Protein AF-A0A1V4RJB2-F1 (afdb_monomer)

pLDDT: mean 87.94, std 6.64, range [61.28, 96.56]

Secondary structure (DSSP, 8-state):
---HHHHHHHHHHHHHHHHHHHHHHHHHHHHHHHHHHHH---HHHHHHHHHHHHHHHHT-S-EEEEEEETTEEEEEEEE-

Structure (mmCIF, N/CA/C/O backbone):
data_AF-A0A1V4RJB2-F1
#
_entry.id   AF-A0A1V4RJB2-F1
#
loop_
_atom_site.group_PDB
_atom_site.id
_atom_site.type_symbol
_atom_site.label_atom_id
_atom_site.label_alt_id
_atom_site.label_comp_id
_atom_site.label_asym_id
_atom_site.label_entity_id
_atom_site.label_seq_id
_atom_site.pdbx_PDB_ins_code
_atom_site.Cartn_x
_atom_site.Cartn_y
_atom_site.Cartn_z
_atom_site.occupancy
_atom_site.B_iso_or_equiv
_atom_site.auth_seq_id
_atom_site.auth_comp_id
_atom_site.auth_asym_id
_atom_site.auth_atom_id
_atom_site.pdbx_PDB_model_num
ATOM 1 N N . MET A 1 1 ? -30.180 3.033 36.197 1.00 61.28 1 MET A N 1
ATOM 2 C CA . MET A 1 1 ? -30.214 2.865 34.729 1.00 61.28 1 MET A CA 1
ATOM 3 C C . MET A 1 1 ? -29.638 4.134 34.128 1.00 61.28 1 MET A C 1
ATOM 5 O O . MET A 1 1 ? -30.205 5.178 34.428 1.00 61.28 1 MET A O 1
ATOM 9 N N . PRO A 1 2 ? -28.524 4.088 33.376 1.00 70.19 2 PRO A N 1
ATOM 10 C CA . PRO A 1 2 ? -28.088 5.240 32.587 1.00 70.19 2 PRO A CA 1
ATOM 11 C C . PRO A 1 2 ? -29.234 5.675 31.669 1.00 70.19 2 PRO A C 1
ATOM 13 O O . PRO A 1 2 ? -29.969 4.819 31.164 1.00 70.19 2 PRO A O 1
ATOM 16 N N . GLY A 1 3 ? -29.436 6.980 31.501 1.00 87.62 3 GLY A N 1
ATOM 17 C CA . GLY A 1 3 ? -30.485 7.490 30.622 1.00 87.62 3 GLY A CA 1
ATOM 18 C C . GLY A 1 3 ? -30.215 7.091 29.171 1.00 87.62 3 GLY A C 1
ATOM 19 O O . GLY A 1 3 ? -29.065 7.019 28.746 1.00 87.62 3 GLY A O 1
ATOM 20 N N . LEU A 1 4 ? -31.272 6.864 28.385 1.00 83.69 4 LEU A N 1
ATOM 21 C CA . LEU A 1 4 ? -31.151 6.597 26.944 1.00 83.69 4 LEU A CA 1
ATOM 22 C C . LEU A 1 4 ? -30.304 7.672 26.234 1.00 83.69 4 LEU A C 1
ATOM 24 O O . LEU A 1 4 ? -29.550 7.350 25.322 1.00 83.69 4 LEU A O 1
ATOM 28 N N . LEU A 1 5 ? -30.399 8.928 26.684 1.00 81.31 5 LEU A N 1
ATOM 29 C CA . LEU A 1 5 ? -29.587 10.037 26.183 1.00 81.31 5 LEU A CA 1
ATOM 30 C C . LEU A 1 5 ? -28.086 9.860 26.459 1.00 81.31 5 LEU A C 1
ATOM 32 O O . LEU A 1 5 ? -27.299 10.076 25.543 1.00 81.31 5 LEU A O 1
ATOM 36 N N . ASP A 1 6 ? -27.698 9.423 27.661 1.00 85.06 6 ASP A N 1
ATOM 37 C CA . ASP A 1 6 ? -26.289 9.156 27.998 1.00 85.06 6 ASP A CA 1
ATOM 38 C C . ASP A 1 6 ? -25.739 8.010 27.145 1.00 85.06 6 ASP A C 1
ATOM 40 O O . ASP A 1 6 ? -24.675 8.133 26.548 1.00 85.06 6 ASP A O 1
ATOM 44 N N . TYR A 1 7 ? -26.509 6.925 26.994 1.00 84.62 7 TYR A N 1
ATOM 45 C CA . TYR A 1 7 ? -26.116 5.790 26.154 1.00 84.62 7 TYR A CA 1
ATOM 46 C C . TYR A 1 7 ? -25.907 6.192 24.688 1.00 84.62 7 TYR A C 1
ATOM 48 O O . TYR A 1 7 ? -24.938 5.772 24.054 1.00 84.62 7 TYR A O 1
ATOM 56 N N . LEU A 1 8 ? -26.821 6.992 24.131 1.00 82.69 8 LEU A N 1
ATOM 57 C CA . LEU A 1 8 ? -26.687 7.478 22.762 1.00 82.69 8 LEU A CA 1
ATOM 58 C C . LEU A 1 8 ? -25.496 8.431 22.641 1.00 82.69 8 LEU A C 1
ATOM 60 O O . LEU A 1 8 ? -24.715 8.269 21.711 1.00 82.69 8 LEU A O 1
ATOM 64 N N . SER A 1 9 ? -25.323 9.366 23.578 1.00 83.19 9 SER A N 1
ATOM 65 C CA . SER A 1 9 ? -24.188 10.296 23.597 1.00 83.19 9 SER A CA 1
ATOM 66 C C . SER A 1 9 ? -22.850 9.553 23.580 1.00 83.19 9 SER A C 1
ATOM 68 O O . SER A 1 9 ? -22.031 9.795 22.691 1.00 83.19 9 SER A O 1
ATOM 70 N N . ASP A 1 10 ? -22.664 8.589 24.483 1.00 87.50 10 ASP A N 1
ATOM 71 C CA . ASP A 1 10 ? -21.451 7.769 24.545 1.00 87.50 10 ASP A CA 1
ATOM 72 C C . ASP A 1 10 ? -21.248 6.972 23.252 1.00 87.50 10 ASP A C 1
ATOM 74 O O . ASP A 1 10 ? -20.161 6.971 22.672 1.00 87.50 10 ASP A O 1
ATOM 78 N N . LYS A 1 11 ? -22.309 6.339 22.737 1.00 83.19 11 LYS A N 1
ATOM 79 C CA . LYS A 1 11 ? -22.242 5.567 21.491 1.00 83.19 11 LYS A CA 1
ATOM 80 C C . LYS A 1 11 ? -21.855 6.437 20.290 1.00 83.19 11 LYS A C 1
ATOM 82 O O . LYS A 1 11 ? -21.013 6.025 19.496 1.00 83.19 11 LYS A O 1
ATOM 87 N N . TYR A 1 12 ? -22.437 7.628 20.153 1.00 84.25 12 TYR A N 1
ATOM 88 C CA . TYR A 1 12 ? -22.107 8.567 19.076 1.00 84.25 12 TYR A CA 1
ATOM 89 C C . TYR A 1 12 ? -20.666 9.080 19.187 1.00 84.25 12 TYR A C 1
ATOM 91 O O . TYR A 1 12 ? -19.991 9.206 18.166 1.00 84.25 12 TYR A O 1
ATOM 99 N N . GLN A 1 13 ? -20.167 9.346 20.399 1.00 84.38 13 GLN A N 1
ATOM 100 C CA . GLN A 1 13 ? -18.769 9.739 20.597 1.00 84.38 13 GLN A CA 1
ATOM 101 C C . GLN A 1 13 ? -17.800 8.621 20.201 1.00 84.38 13 GLN A C 1
ATOM 103 O O . GLN A 1 13 ? -16.845 8.879 19.469 1.00 84.38 13 GLN A O 1
ATOM 108 N N . VAL A 1 14 ? -18.064 7.382 20.622 1.00 83.12 14 VAL A N 1
ATOM 109 C CA . VAL A 1 14 ? -17.230 6.222 20.272 1.00 83.12 14 VAL A CA 1
ATOM 110 C C . VAL A 1 14 ? -17.210 5.988 18.759 1.00 83.12 14 VAL A C 1
ATOM 112 O O . VAL A 1 14 ? -16.138 5.787 18.187 1.00 83.12 14 VAL A O 1
ATOM 115 N N . GLU A 1 15 ? -18.365 6.070 18.094 1.00 83.94 15 GLU A N 1
ATOM 116 C CA . GLU A 1 15 ? -18.455 5.904 16.639 1.00 83.94 15 GLU A CA 1
ATOM 117 C C . GLU A 1 15 ? -17.695 7.015 15.894 1.00 83.94 15 GLU A C 1
ATOM 119 O O . GLU A 1 15 ? -16.931 6.733 14.972 1.00 83.94 15 GLU A O 1
ATOM 124 N N . ASN A 1 16 ? -17.819 8.270 16.342 1.00 90.00 16 ASN A N 1
ATOM 125 C CA . ASN A 1 16 ? -17.072 9.393 15.770 1.00 90.00 16 ASN A CA 1
ATOM 126 C C . ASN A 1 16 ? -15.555 9.214 15.922 1.00 90.00 16 ASN A C 1
ATOM 128 O O . ASN A 1 16 ? -14.812 9.421 14.964 1.00 90.00 16 ASN A O 1
ATOM 132 N N . VAL A 1 17 ? -15.077 8.806 17.103 1.00 89.50 17 VAL A N 1
ATOM 133 C CA . VAL A 1 17 ? -13.642 8.567 17.347 1.00 89.50 17 VAL A CA 1
ATOM 134 C C . VAL A 1 17 ? -13.120 7.440 16.458 1.00 89.50 17 VAL A C 1
ATOM 136 O O . VAL A 1 17 ? -12.038 7.561 15.880 1.00 89.50 17 VAL A O 1
ATOM 139 N N . LYS A 1 18 ? -13.895 6.364 16.294 1.00 89.50 18 LYS A N 1
ATOM 140 C CA . LYS A 1 18 ? -13.546 5.261 15.397 1.00 89.50 18 LYS A CA 1
ATOM 141 C C . LYS A 1 18 ? -13.411 5.735 13.946 1.00 89.50 18 LYS A C 1
ATOM 143 O O . LYS A 1 18 ? -12.375 5.491 13.334 1.00 89.50 18 LYS A O 1
ATOM 148 N N . GLN A 1 19 ? -14.394 6.473 13.430 1.00 90.44 19 GLN A N 1
ATOM 149 C CA . GLN A 1 19 ? -14.364 7.014 12.064 1.00 90.44 19 GLN A CA 1
ATOM 150 C C . GLN A 1 19 ? -13.194 7.980 11.836 1.00 90.44 19 GLN A C 1
ATOM 152 O O . GLN A 1 19 ? -12.574 7.972 10.772 1.00 90.44 19 GLN A O 1
ATOM 157 N N . ILE A 1 20 ? -12.871 8.817 12.827 1.00 92.06 20 ILE A N 1
ATOM 158 C CA . ILE A 1 20 ? -11.715 9.720 12.763 1.00 92.06 20 ILE A CA 1
ATOM 159 C C . ILE A 1 20 ? -10.416 8.916 12.678 1.00 92.06 20 ILE A C 1
ATOM 161 O O . ILE A 1 20 ? -9.565 9.232 11.848 1.00 92.06 20 ILE A O 1
ATOM 165 N N . ASN A 1 21 ? -10.272 7.869 13.490 1.00 91.06 21 ASN A N 1
ATOM 166 C CA . ASN A 1 21 ? -9.090 7.012 13.465 1.00 91.06 21 ASN A CA 1
ATOM 167 C C . ASN A 1 21 ? -8.947 6.262 12.135 1.00 91.06 21 ASN A C 1
ATOM 169 O O . ASN A 1 21 ? -7.846 6.209 11.595 1.00 91.06 21 ASN A O 1
ATOM 173 N N . GLU A 1 22 ? -10.039 5.737 11.573 1.00 90.88 22 GLU A N 1
ATOM 174 C CA . GLU A 1 22 ? -10.034 5.098 10.248 1.00 90.88 22 GLU A CA 1
ATOM 175 C C . GLU A 1 22 ? -9.547 6.077 9.168 1.00 90.88 22 GLU A C 1
ATOM 177 O O . GLU A 1 22 ? -8.591 5.785 8.448 1.00 90.88 22 GLU A O 1
ATOM 182 N N . ARG A 1 23 ? -10.105 7.295 9.134 1.00 91.62 23 ARG A N 1
ATOM 183 C CA . ARG A 1 23 ? -9.662 8.348 8.204 1.00 91.62 23 ARG A CA 1
ATOM 184 C C . ARG A 1 23 ? -8.211 8.763 8.430 1.00 91.62 23 ARG A C 1
ATOM 186 O O . ARG A 1 23 ? -7.499 9.041 7.469 1.00 91.62 23 ARG A O 1
ATOM 193 N N . LEU A 1 24 ? -7.754 8.817 9.680 1.00 92.69 24 LEU A N 1
ATOM 194 C CA . LEU A 1 24 ? -6.367 9.147 10.006 1.00 92.69 24 LEU A CA 1
ATOM 195 C C . LEU A 1 24 ? -5.404 8.079 9.471 1.00 92.69 24 LEU A C 1
ATOM 197 O O . LEU A 1 24 ? -4.361 8.422 8.915 1.00 92.69 24 LEU A O 1
ATOM 201 N N . VAL A 1 25 ? -5.763 6.798 9.594 1.00 89.44 25 VAL A N 1
ATOM 202 C CA . VAL A 1 25 ? -4.991 5.685 9.025 1.00 89.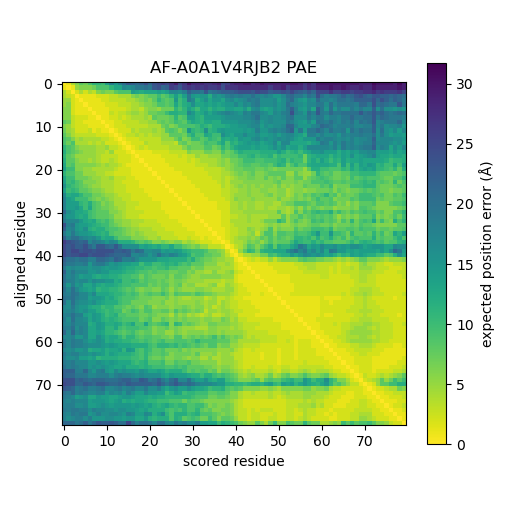44 25 VAL A CA 1
ATOM 203 C C . VAL A 1 25 ? -4.939 5.794 7.502 1.00 89.44 25 VAL A C 1
ATOM 205 O O . VAL A 1 25 ? -3.852 5.699 6.928 1.00 89.44 25 VAL A O 1
ATOM 208 N N . GLU A 1 26 ? -6.066 6.050 6.838 1.00 88.25 26 GLU A N 1
ATOM 209 C CA . GLU A 1 26 ? -6.118 6.241 5.381 1.00 88.25 26 GLU A CA 1
ATOM 210 C C . GLU A 1 26 ? -5.248 7.419 4.918 1.00 88.25 26 GLU A C 1
ATOM 212 O O . GLU A 1 26 ? -4.424 7.268 4.013 1.00 88.25 26 GLU A O 1
ATOM 217 N N . LEU A 1 27 ? -5.367 8.580 5.570 1.00 93.44 27 LEU A N 1
ATOM 218 C CA . LEU A 1 27 ? -4.595 9.781 5.237 1.00 93.44 27 LEU A CA 1
ATOM 219 C C . LEU A 1 27 ? -3.095 9.595 5.474 1.00 93.44 27 LEU A C 1
ATOM 221 O O . LEU A 1 27 ? -2.290 9.984 4.628 1.00 93.44 27 LEU A O 1
ATOM 225 N N . SER A 1 28 ? -2.717 8.966 6.589 1.00 89.19 28 SER A N 1
ATOM 226 C CA . SER A 1 28 ? -1.324 8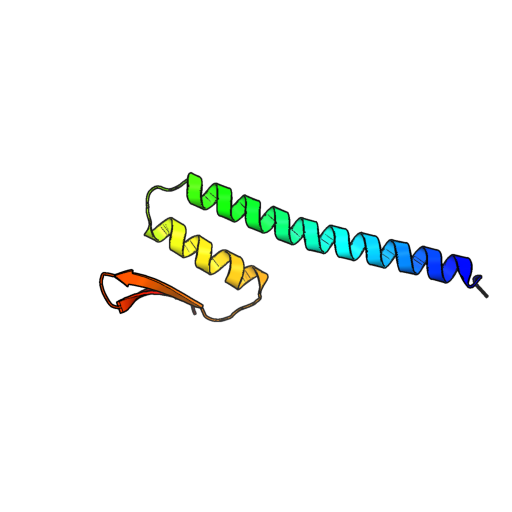.606 6.866 1.00 89.19 28 SER A CA 1
ATOM 227 C C . SER A 1 28 ? -0.772 7.678 5.779 1.00 89.19 28 SER A C 1
ATOM 229 O O . SER A 1 28 ? 0.335 7.883 5.280 1.00 89.19 28 SER A O 1
ATOM 231 N N . SER A 1 29 ? -1.592 6.730 5.312 1.00 85.38 29 SER A N 1
ATOM 232 C CA . SER A 1 29 ? -1.221 5.834 4.214 1.00 85.38 29 SER A CA 1
ATOM 233 C C . SER A 1 29 ? -0.935 6.565 2.920 1.00 85.38 29 SER A C 1
ATOM 235 O O . SER A 1 29 ? 0.077 6.317 2.265 1.00 85.38 29 SER A O 1
ATOM 237 N N . LEU A 1 30 ? -1.834 7.473 2.553 1.00 87.94 30 LEU A N 1
ATOM 238 C CA . LEU A 1 30 ? -1.698 8.268 1.346 1.00 87.94 30 LEU A CA 1
ATOM 239 C C . LEU A 1 30 ? -0.454 9.160 1.413 1.00 87.94 30 LEU A C 1
ATOM 241 O O . LEU A 1 30 ? 0.262 9.307 0.421 1.00 87.94 30 LEU A O 1
ATOM 245 N N . PHE A 1 31 ? -0.176 9.723 2.589 1.00 89.25 31 PHE A N 1
ATOM 246 C CA . PHE A 1 31 ? 0.989 10.565 2.813 1.00 89.25 31 PHE A CA 1
ATOM 247 C C . PHE A 1 31 ? 2.305 9.787 2.687 1.00 89.25 31 PHE A C 1
ATOM 249 O O . PHE A 1 31 ? 3.204 10.238 1.978 1.00 89.25 31 PHE A O 1
ATOM 256 N N . GLU A 1 32 ? 2.409 8.599 3.288 1.00 83.81 32 GLU A N 1
ATOM 257 C CA . GLU A 1 32 ? 3.580 7.723 3.139 1.00 83.81 32 GLU A CA 1
ATOM 258 C C . GLU A 1 32 ? 3.826 7.338 1.675 1.00 83.81 32 GLU A C 1
ATOM 260 O O . GLU A 1 32 ? 4.947 7.462 1.178 1.00 83.81 32 GLU A O 1
ATOM 265 N N . ILE A 1 33 ? 2.773 6.929 0.955 1.00 83.00 33 ILE A N 1
ATOM 266 C CA . ILE A 1 33 ? 2.866 6.584 -0.471 1.00 83.00 33 ILE A CA 1
ATOM 267 C C . ILE A 1 33 ? 3.354 7.792 -1.283 1.00 83.00 33 ILE A C 1
ATOM 269 O O . ILE A 1 33 ? 4.236 7.644 -2.129 1.00 83.00 33 ILE A O 1
ATOM 273 N N . SER A 1 34 ? 2.828 8.989 -1.003 1.00 86.12 34 SER A N 1
ATOM 274 C CA . SER A 1 34 ? 3.251 10.233 -1.653 1.00 86.12 34 SER A CA 1
ATOM 275 C C . SER A 1 34 ? 4.728 10.545 -1.401 1.00 86.12 34 SER A C 1
ATOM 277 O O . SER A 1 34 ? 5.458 10.861 -2.341 1.00 86.12 34 SER A O 1
ATOM 279 N N . GLN A 1 35 ? 5.212 10.413 -0.163 1.00 84.81 35 GLN A N 1
ATOM 280 C CA . GLN A 1 35 ? 6.632 10.621 0.130 1.00 84.81 35 GLN A CA 1
ATOM 281 C C . GLN A 1 35 ? 7.520 9.645 -0.641 1.00 84.81 35 GLN A C 1
ATOM 283 O O . GLN A 1 35 ? 8.514 10.059 -1.227 1.00 84.81 35 GLN A O 1
ATOM 288 N N . ILE A 1 36 ? 7.150 8.366 -0.691 1.00 81.00 36 ILE A N 1
ATOM 289 C CA . ILE A 1 36 ? 7.943 7.339 -1.372 1.00 81.00 36 ILE A CA 1
ATOM 290 C C . ILE A 1 36 ? 7.993 7.563 -2.882 1.00 81.00 36 ILE A C 1
ATOM 292 O O . ILE A 1 36 ? 9.064 7.442 -3.478 1.00 81.00 36 ILE A O 1
ATOM 296 N N . LEU A 1 37 ? 6.855 7.909 -3.490 1.00 79.88 37 LEU A N 1
ATOM 297 C CA . LEU A 1 37 ? 6.778 8.265 -4.907 1.00 79.88 37 LEU A CA 1
ATOM 298 C C . LEU A 1 37 ? 7.707 9.437 -5.245 1.00 79.88 37 LEU A C 1
ATOM 300 O O . LEU A 1 37 ? 8.327 9.440 -6.303 1.00 79.88 37 LEU A O 1
ATOM 304 N N . ASN A 1 38 ? 7.816 10.410 -4.339 1.00 77.62 38 ASN A N 1
ATOM 305 C CA . ASN A 1 38 ? 8.611 11.618 -4.548 1.00 77.62 38 ASN A CA 1
ATOM 306 C C . ASN A 1 38 ? 10.087 11.476 -4.132 1.00 77.62 38 ASN A C 1
ATOM 308 O O . ASN A 1 38 ? 10.918 12.269 -4.566 1.00 77.62 38 ASN A O 1
ATOM 312 N N . ALA A 1 39 ? 10.434 10.492 -3.298 1.00 73.00 39 ALA A N 1
ATOM 313 C CA . ALA A 1 39 ? 11.782 10.326 -2.750 1.00 73.00 39 ALA A CA 1
ATOM 314 C C . ALA A 1 39 ? 12.719 9.478 -3.627 1.00 73.00 39 ALA A C 1
ATOM 316 O O . ALA A 1 39 ? 13.927 9.470 -3.389 1.00 73.00 39 ALA A O 1
ATOM 317 N N . SER A 1 40 ? 12.199 8.739 -4.614 1.00 69.06 40 SER A N 1
ATOM 318 C CA . SER A 1 40 ? 12.998 7.793 -5.398 1.00 69.06 40 SER A CA 1
ATOM 319 C C . SER A 1 40 ? 12.687 7.856 -6.892 1.00 69.06 40 SER A C 1
ATOM 321 O O . SER A 1 40 ? 11.547 7.691 -7.309 1.00 69.06 40 SER A O 1
ATOM 323 N N . ILE A 1 41 ? 13.730 8.038 -7.707 1.00 72.81 41 ILE A N 1
ATOM 324 C CA . ILE A 1 41 ? 13.667 7.935 -9.179 1.00 72.81 41 ILE A CA 1
ATOM 325 C C . ILE A 1 41 ? 13.785 6.457 -9.622 1.00 72.81 41 ILE A C 1
ATOM 327 O O . ILE A 1 41 ? 13.503 6.099 -10.764 1.00 72.81 41 ILE A O 1
ATOM 331 N N . GLU A 1 42 ? 14.165 5.571 -8.699 1.00 85.38 42 GLU A N 1
ATOM 332 C CA . GLU A 1 42 ? 14.308 4.136 -8.927 1.00 85.38 42 GLU A CA 1
ATOM 333 C C . GLU A 1 42 ? 12.935 3.450 -8.905 1.00 85.38 42 GLU A C 1
ATOM 335 O O . GLU A 1 42 ? 12.361 3.169 -7.848 1.00 85.38 42 GLU A O 1
ATOM 340 N N . LEU A 1 43 ? 12.417 3.150 -10.100 1.00 85.31 43 LEU A N 1
ATOM 341 C CA . LEU A 1 43 ? 11.112 2.517 -10.308 1.00 85.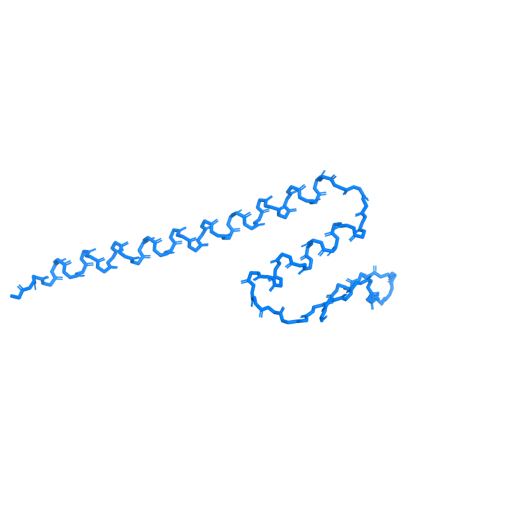31 43 LEU A CA 1
ATOM 342 C C . LEU A 1 43 ? 10.938 1.247 -9.462 1.00 85.31 43 LEU A C 1
ATOM 344 O O . LEU A 1 43 ? 9.874 1.035 -8.888 1.00 85.31 43 LEU A O 1
ATOM 348 N N . HIS A 1 44 ? 11.975 0.416 -9.337 1.00 88.06 44 HIS A N 1
ATOM 349 C CA . HIS A 1 44 ? 11.898 -0.805 -8.536 1.00 88.06 44 HIS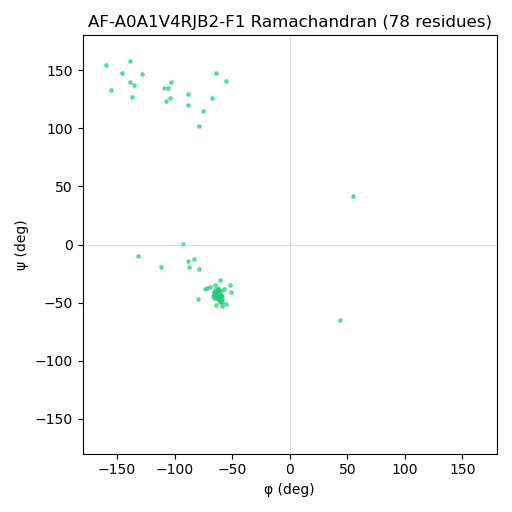 A CA 1
ATOM 350 C C . HIS A 1 44 ? 11.615 -0.506 -7.054 1.00 88.06 44 HIS A C 1
ATOM 352 O O . HIS A 1 44 ? 10.754 -1.143 -6.448 1.00 88.06 44 HIS A O 1
ATOM 358 N N . THR A 1 45 ? 12.289 0.493 -6.477 1.00 86.56 45 THR A N 1
ATOM 359 C CA . THR A 1 45 ? 12.098 0.911 -5.078 1.00 86.56 45 THR A CA 1
ATOM 360 C C . THR A 1 45 ? 10.690 1.450 -4.847 1.00 86.56 45 THR A C 1
ATOM 362 O O . THR A 1 45 ? 10.029 1.069 -3.877 1.00 86.56 45 THR A O 1
ATOM 365 N N . VAL A 1 46 ? 10.202 2.279 -5.771 1.00 88.06 46 VAL A N 1
ATOM 366 C CA . VAL A 1 46 ? 8.840 2.822 -5.740 1.00 88.06 46 VAL A CA 1
ATOM 367 C C . VAL A 1 46 ? 7.804 1.696 -5.754 1.00 88.06 46 VAL A C 1
ATOM 369 O O . VAL A 1 46 ? 6.964 1.615 -4.858 1.00 88.06 46 VAL A O 1
ATOM 372 N N . LEU A 1 47 ? 7.889 0.782 -6.725 1.00 91.25 47 LEU A N 1
ATOM 373 C CA . LEU A 1 47 ? 6.934 -0.321 -6.862 1.00 91.25 47 LEU A CA 1
ATOM 374 C C . LEU A 1 47 ? 6.998 -1.300 -5.685 1.00 91.25 47 LEU A C 1
ATOM 376 O O . LEU A 1 47 ? 5.966 -1.817 -5.263 1.00 91.25 47 LEU A O 1
ATOM 380 N N . ASN A 1 48 ? 8.190 -1.530 -5.127 1.00 92.00 48 ASN A N 1
ATOM 381 C CA . ASN A 1 48 ? 8.379 -2.392 -3.964 1.00 92.00 48 ASN A CA 1
ATOM 382 C C . ASN A 1 48 ? 7.626 -1.875 -2.738 1.00 92.00 48 ASN A C 1
ATOM 384 O O . ASN A 1 48 ? 6.901 -2.627 -2.088 1.00 92.00 48 ASN A O 1
ATOM 388 N N . ASN A 1 49 ? 7.755 -0.586 -2.454 1.00 89.56 49 ASN A N 1
ATOM 389 C CA . ASN A 1 49 ? 7.085 0.032 -1.320 1.00 89.56 49 ASN A CA 1
ATOM 390 C C . ASN A 1 49 ? 5.576 0.201 -1.554 1.00 89.56 49 ASN A C 1
ATOM 392 O O . ASN A 1 49 ? 4.790 -0.058 -0.645 1.00 89.56 49 ASN A O 1
ATOM 396 N N . ILE A 1 50 ? 5.160 0.546 -2.779 1.00 90.06 50 ILE A N 1
ATOM 397 C CA . ILE A 1 50 ? 3.740 0.592 -3.170 1.00 90.06 50 ILE A CA 1
ATOM 398 C C . ILE A 1 50 ? 3.068 -0.773 -3.030 1.00 90.06 50 ILE A C 1
ATOM 400 O O . ILE A 1 50 ? 1.876 -0.819 -2.756 1.0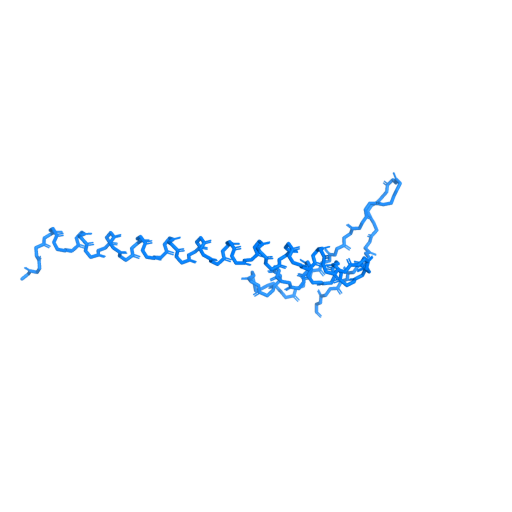0 90.06 50 ILE A O 1
ATOM 404 N N . LEU A 1 51 ? 3.794 -1.879 -3.207 1.00 93.25 51 LEU A N 1
ATOM 405 C CA . LEU A 1 51 ? 3.238 -3.211 -2.990 1.00 93.25 51 LEU A CA 1
ATOM 406 C C . LEU A 1 51 ? 3.204 -3.581 -1.499 1.00 93.25 51 LEU A C 1
ATOM 408 O O . LEU A 1 51 ? 2.182 -4.048 -1.001 1.00 93.25 51 LEU A O 1
ATOM 412 N N . LEU A 1 52 ? 4.304 -3.361 -0.772 1.00 92.62 52 LEU A N 1
ATOM 413 C CA . LEU A 1 52 ? 4.434 -3.793 0.623 1.00 92.62 52 LEU A CA 1
ATOM 414 C C . LEU A 1 52 ? 3.542 -3.010 1.594 1.00 92.62 52 LEU A C 1
ATOM 416 O O . LEU A 1 52 ? 3.008 -3.605 2.528 1.00 92.62 52 LEU A O 1
ATOM 420 N N . ILE A 1 53 ? 3.350 -1.704 1.386 1.00 90.75 53 ILE A N 1
ATOM 421 C CA . ILE A 1 53 ? 2.563 -0.863 2.301 1.00 90.75 53 ILE A CA 1
ATOM 422 C C . ILE A 1 53 ? 1.085 -1.293 2.344 1.00 90.75 53 ILE A C 1
ATOM 424 O O . ILE A 1 53 ? 0.581 -1.561 3.438 1.00 90.75 53 ILE A O 1
ATOM 428 N N . PRO A 1 54 ? 0.374 -1.426 1.207 1.00 88.56 54 PRO A N 1
ATOM 429 C CA . PRO A 1 54 ? -0.979 -1.966 1.197 1.00 88.56 54 PRO A CA 1
ATOM 430 C C . PRO A 1 54 ? -1.034 -3.408 1.689 1.00 88.56 54 PRO A C 1
ATOM 432 O O . PRO A 1 54 ? -1.953 -3.740 2.427 1.00 88.56 54 PRO A O 1
ATOM 435 N N . MET A 1 55 ? -0.057 -4.258 1.340 1.00 94.00 55 MET A N 1
ATOM 436 C CA . MET A 1 55 ? -0.022 -5.638 1.842 1.00 94.00 55 MET A CA 1
ATOM 437 C C . MET A 1 55 ? 0.029 -5.688 3.373 1.00 94.00 55 MET A C 1
ATOM 439 O O . MET A 1 55 ? -0.738 -6.436 3.974 1.00 94.00 55 MET A O 1
ATOM 443 N N . GLY A 1 56 ? 0.871 -4.864 4.004 1.00 91.25 56 GLY A N 1
ATOM 444 C CA . GLY A 1 56 ? 0.956 -4.768 5.461 1.00 91.25 56 GLY A CA 1
ATOM 445 C C . GLY A 1 56 ? -0.317 -4.207 6.095 1.00 91.25 56 GLY A C 1
ATOM 446 O O . GLY A 1 56 ? -0.775 -4.729 7.105 1.00 91.25 56 GLY A O 1
ATOM 447 N N . ARG A 1 57 ? -0.934 -3.184 5.490 1.00 87.00 57 ARG A N 1
ATOM 448 C CA . ARG A 1 57 ? -2.167 -2.572 6.018 1.00 87.00 57 ARG A CA 1
ATOM 449 C C . ARG A 1 57 ? -3.405 -3.451 5.866 1.00 87.00 57 ARG A C 1
ATOM 451 O O . ARG A 1 57 ? -4.254 -3.462 6.749 1.00 87.00 57 ARG A O 1
ATOM 458 N N . LEU A 1 58 ? -3.501 -4.178 4.759 1.00 91.25 58 LEU A N 1
ATOM 459 C CA . LEU A 1 58 ? -4.627 -5.058 4.442 1.00 91.25 58 LEU A CA 1
ATOM 460 C C . LEU A 1 58 ? -4.400 -6.504 4.910 1.00 91.25 58 LEU A C 1
ATOM 462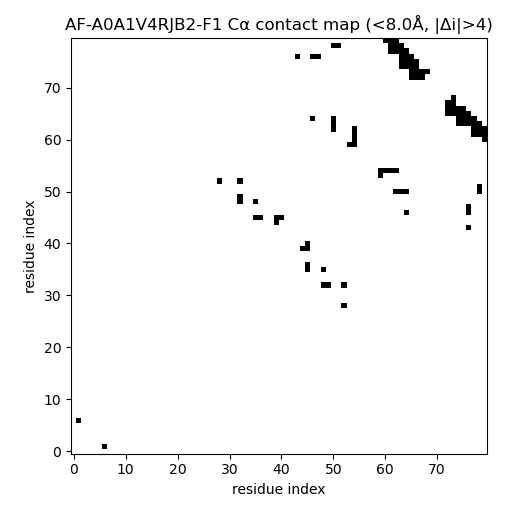 O O . LEU A 1 58 ? -5.261 -7.350 4.685 1.00 91.25 58 LEU A O 1
ATOM 466 N N . MET A 1 59 ? -3.256 -6.794 5.544 1.00 92.94 59 MET A N 1
ATOM 467 C CA . MET A 1 59 ? -2.864 -8.132 6.009 1.00 92.94 59 MET A CA 1
ATOM 468 C C . MET A 1 59 ? -2.896 -9.189 4.890 1.00 92.94 59 MET A C 1
ATOM 470 O O . MET A 1 59 ? -3.351 -10.318 5.079 1.00 92.94 59 MET A O 1
ATOM 474 N N . LEU A 1 60 ? -2.411 -8.821 3.701 1.00 95.94 60 LEU A N 1
ATOM 475 C CA . LEU A 1 60 ? -2.342 -9.707 2.538 1.00 95.94 60 LEU A CA 1
ATOM 476 C C . LEU A 1 60 ? -1.030 -10.491 2.538 1.00 95.94 60 LEU A C 1
ATOM 478 O O . LEU A 1 60 ? 0.054 -9.916 2.614 1.00 95.94 60 LEU A O 1
ATOM 482 N N . SER A 1 61 ? -1.120 -11.809 2.375 1.00 94.44 61 SER A N 1
ATOM 483 C CA . SER A 1 61 ? 0.050 -12.692 2.387 1.00 94.44 61 SER A CA 1
ATOM 484 C C . SER A 1 61 ? 0.833 -12.695 1.078 1.00 94.44 61 SER A C 1
ATOM 486 O O . SER A 1 61 ? 1.982 -13.112 1.072 1.00 94.44 61 SER A O 1
ATOM 488 N N . ARG A 1 62 ? 0.219 -12.301 -0.045 1.00 96.50 62 ARG A N 1
ATOM 489 C CA . ARG A 1 62 ? 0.836 -12.315 -1.379 1.00 96.50 62 ARG A CA 1
ATOM 490 C C . ARG A 1 62 ? 0.333 -11.150 -2.221 1.00 96.50 62 ARG A C 1
ATOM 492 O O . ARG A 1 62 ? -0.829 -10.769 -2.114 1.00 96.50 62 ARG A O 1
ATOM 499 N N . GLY A 1 63 ? 1.187 -10.633 -3.094 1.00 95.94 63 GLY A N 1
ATOM 500 C CA . GLY A 1 63 ? 0.859 -9.550 -4.012 1.00 95.94 63 GLY A CA 1
ATOM 501 C C . GLY A 1 63 ? 1.814 -9.490 -5.202 1.00 95.94 63 GLY A C 1
ATOM 502 O O . GLY A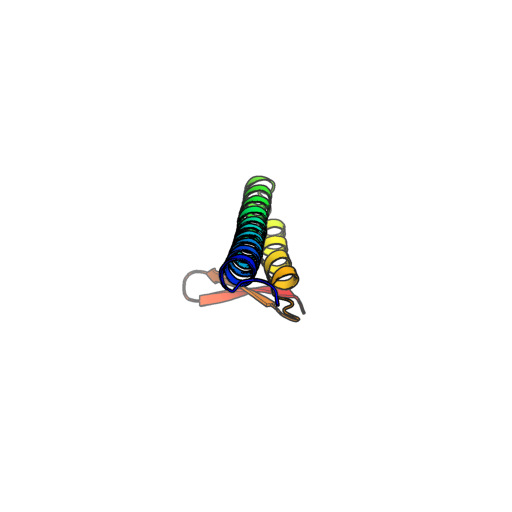 1 63 ? 2.957 -9.942 -5.130 1.00 95.94 63 GLY A O 1
ATOM 503 N N . VAL A 1 64 ? 1.338 -8.940 -6.319 1.00 96.56 64 VAL A N 1
ATOM 504 C CA . VAL A 1 64 ? 2.118 -8.774 -7.551 1.00 96.56 64 VAL A CA 1
ATOM 505 C C . VAL A 1 64 ? 1.824 -7.412 -8.169 1.00 96.56 64 VAL A C 1
ATOM 507 O O . VAL A 1 64 ? 0.678 -6.967 -8.191 1.00 96.56 64 VAL A O 1
ATOM 510 N N . VAL A 1 65 ? 2.859 -6.757 -8.687 1.00 95.81 65 VAL A N 1
ATOM 511 C CA . VAL A 1 65 ? 2.744 -5.564 -9.526 1.00 95.81 65 VAL A CA 1
ATOM 512 C C . VAL A 1 65 ? 2.987 -5.974 -10.969 1.00 95.81 65 VAL A C 1
ATOM 514 O O . VAL A 1 65 ? 4.025 -6.558 -11.296 1.00 95.81 65 VAL A O 1
ATOM 517 N N . LEU A 1 66 ? 2.040 -5.629 -11.839 1.00 95.69 66 LEU A N 1
ATOM 518 C CA . LEU A 1 66 ? 2.202 -5.750 -13.280 1.00 95.69 66 LEU A CA 1
ATOM 519 C C . LEU A 1 66 ? 2.328 -4.364 -13.905 1.00 95.69 66 LEU A C 1
ATOM 521 O O . LEU A 1 66 ? 1.528 -3.476 -13.611 1.00 95.69 66 LEU A O 1
ATOM 525 N N . LEU A 1 67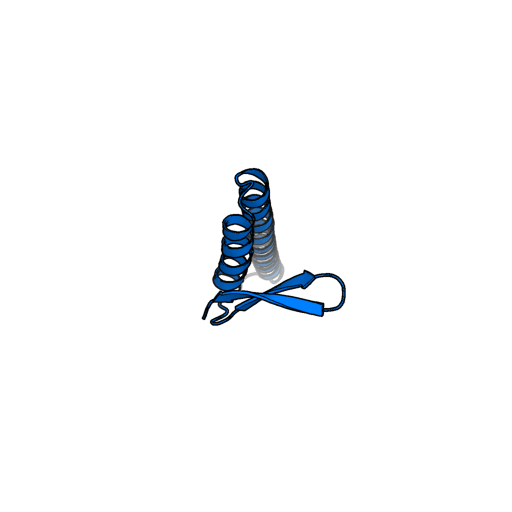 ? 3.294 -4.192 -14.804 1.00 94.19 67 LEU A N 1
ATOM 526 C CA . LEU A 1 67 ? 3.379 -2.997 -15.637 1.00 94.19 67 LEU A CA 1
ATOM 527 C C . LEU A 1 67 ? 2.897 -3.305 -17.041 1.00 94.19 67 LEU A C 1
ATOM 529 O O . LEU A 1 67 ? 3.207 -4.345 -17.622 1.00 94.19 67 LEU A O 1
ATOM 533 N N . ARG A 1 68 ? 2.156 -2.358 -17.610 1.00 93.31 68 ARG A N 1
ATOM 534 C CA . ARG A 1 68 ? 1.754 -2.437 -19.005 1.00 93.31 68 ARG A CA 1
ATOM 535 C C . ARG A 1 68 ? 2.947 -2.097 -19.893 1.00 93.31 68 ARG A C 1
ATOM 537 O O . ARG A 1 68 ? 3.382 -0.949 -19.922 1.00 93.31 68 ARG A O 1
ATOM 544 N N . LYS A 1 69 ? 3.418 -3.066 -20.673 1.00 91.06 69 LYS A N 1
ATOM 545 C CA . LYS A 1 69 ? 4.320 -2.831 -21.804 1.00 91.06 69 LYS A CA 1
ATOM 546 C C . LYS A 1 69 ? 3.550 -3.024 -23.091 1.00 91.06 69 LYS A C 1
ATOM 548 O O . LYS A 1 69 ? 2.993 -4.095 -23.285 1.00 91.06 69 LYS A O 1
ATOM 553 N N . SER A 1 70 ? 3.536 -2.012 -23.959 1.00 89.50 70 SER A N 1
ATOM 554 C CA . SER A 1 70 ? 2.979 -1.982 -25.327 1.00 89.50 70 SER A CA 1
ATOM 555 C C . SER A 1 70 ? 1.592 -2.620 -25.536 1.00 89.50 70 SER A C 1
ATOM 557 O O . SER A 1 70 ? 0.645 -1.929 -25.901 1.00 89.50 70 SER A O 1
ATOM 559 N N . ARG A 1 71 ? 1.449 -3.934 -25.342 1.00 88.44 71 ARG A N 1
ATOM 560 C CA . ARG A 1 71 ? 0.237 -4.727 -25.576 1.00 88.44 71 ARG A CA 1
ATOM 561 C C . ARG A 1 71 ? -0.154 -5.664 -24.427 1.00 88.44 71 ARG A C 1
ATOM 563 O O . ARG A 1 71 ? -1.261 -6.187 -24.470 1.00 88.44 71 ARG A O 1
ATOM 570 N N . ALA A 1 72 ? 0.693 -5.859 -23.417 1.00 92.81 72 ALA A N 1
ATOM 571 C CA . ALA A 1 72 ? 0.444 -6.803 -22.330 1.00 92.81 72 ALA A CA 1
ATOM 572 C C . ALA A 1 72 ? 0.856 -6.239 -20.964 1.00 92.81 72 ALA A C 1
ATOM 574 O O . ALA A 1 72 ? 1.664 -5.315 -20.865 1.00 92.81 72 ALA A O 1
ATOM 575 N N . PHE A 1 73 ? 0.272 -6.798 -19.908 1.00 95.50 73 PHE A N 1
ATOM 576 C CA . PHE A 1 73 ? 0.738 -6.602 -18.541 1.00 95.50 73 PHE A CA 1
ATOM 577 C C . PHE A 1 73 ? 1.790 -7.662 -18.236 1.00 95.50 73 PHE A C 1
ATOM 579 O O . PHE A 1 73 ? 1.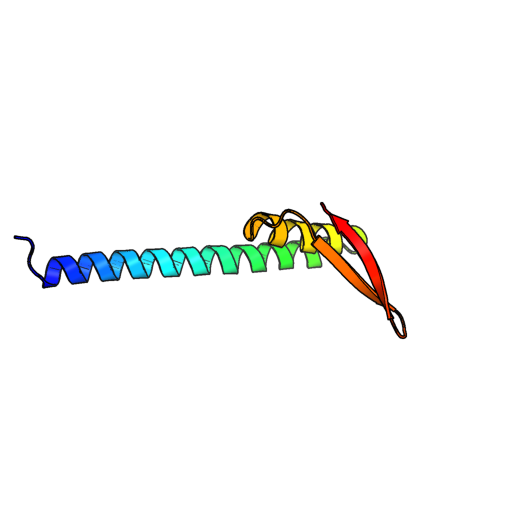505 -8.855 -18.310 1.00 95.50 73 PHE A O 1
ATOM 586 N N . GLU A 1 74 ? 2.997 -7.224 -17.907 1.00 94.81 74 GLU A N 1
ATOM 587 C CA . GLU A 1 74 ? 4.088 -8.104 -17.502 1.00 94.81 74 GLU A CA 1
ATOM 588 C C . GLU A 1 74 ? 4.299 -7.974 -15.992 1.00 94.81 74 GLU A C 1
ATOM 590 O O . GLU A 1 74 ? 4.312 -6.848 -15.479 1.00 94.81 74 GLU A O 1
ATOM 595 N N . PRO A 1 75 ? 4.455 -9.088 -15.256 1.00 93.31 75 PRO A N 1
ATOM 596 C CA . PRO A 1 75 ? 4.782 -9.027 -13.842 1.00 93.31 75 PRO A CA 1
ATOM 597 C C . PRO A 1 75 ? 6.195 -8.466 -13.697 1.00 93.31 75 PRO A C 1
ATOM 599 O O . PRO A 1 75 ? 7.141 -8.975 -14.294 1.00 93.31 75 PRO A O 1
ATOM 602 N N . VAL A 1 76 ? 6.337 -7.409 -12.905 1.00 94.00 76 VAL A N 1
ATOM 603 C CA . VAL A 1 76 ? 7.641 -6.770 -12.659 1.00 94.00 76 VAL A CA 1
ATOM 604 C C . VAL A 1 76 ? 8.124 -6.954 -11.229 1.00 94.00 76 VAL A C 1
ATOM 606 O O . VAL A 1 76 ? 9.310 -6.802 -10.959 1.00 94.00 76 VAL A O 1
ATOM 609 N N . LEU A 1 77 ? 7.213 -7.282 -10.311 1.00 94.00 77 LEU A N 1
ATOM 610 C CA . LEU A 1 77 ? 7.516 -7.478 -8.902 1.00 94.00 77 LEU A CA 1
ATOM 611 C C . LEU A 1 77 ? 6.464 -8.395 -8.273 1.00 94.00 77 LEU A C 1
ATOM 613 O O . LEU A 1 77 ? 5.271 -8.165 -8.446 1.00 94.00 77 LEU A O 1
ATOM 617 N N . GLY A 1 78 ? 6.899 -9.391 -7.504 1.00 94.12 78 GLY A N 1
ATOM 618 C CA . GLY A 1 78 ? 6.035 -10.225 -6.669 1.00 94.12 78 GLY A CA 1
ATOM 619 C C . GLY A 1 78 ? 6.549 -10.289 -5.232 1.00 94.12 78 GLY A C 1
ATOM 620 O O . GLY A 1 78 ? 7.759 -10.237 -5.003 1.00 94.12 78 GLY A O 1
ATOM 621 N N . LYS A 1 79 ? 5.632 -10.387 -4.268 1.00 93.25 79 LYS A N 1
ATOM 622 C CA . LYS A 1 79 ? 5.902 -10.581 -2.837 1.00 93.25 79 LYS A CA 1
ATOM 623 C C . LYS A 1 79 ? 4.965 -11.650 -2.295 1.00 93.25 79 LYS A C 1
ATOM 625 O O . LYS A 1 79 ? 3.783 -11.645 -2.638 1.00 93.25 79 LYS A O 1
ATOM 630 N N . GLY A 1 80 ? 5.475 -12.560 -1.474 1.00 80.06 80 GLY A N 1
ATOM 631 C CA . GLY A 1 80 ? 4.698 -13.662 -0.917 1.00 80.06 80 GLY A CA 1
ATOM 632 C C . GLY A 1 80 ? 5.499 -14.567 -0.010 1.00 80.06 80 GLY A C 1
ATOM 633 O O . GLY A 1 80 ? 6.742 -14.426 -0.012 1.00 80.06 80 GLY A O 1
#

Radius of gyration: 20.02 Å; Cα contacts (8 Å, |Δi|>4): 53; chains: 1; bounding box: 46×25×60 Å

Mean predicted aligned error: 8.64 Å

Sequence (80 aa):
MPGLLDYLSDKYQVENVKQINERLVELSSLFEISQILNASIELHTVLNNILLIPMGRLMLSRGVVLLRKSRAFEPVLGKG

Nearest PDB structures (foldseek):
  3vr6-assembly1_G  TM=3.604E-01  e=7.597E+00  Enterococcus hirae

Foldseek 3Di:
DPDPVVVVVVVVVVVVVVVVVVVVVVVVLVVVLVCQVVVDPPPVSSVVCVFVSCCVVVVPQKDWDWDDDPHDTDTPDIGD

Solvent-accessible surface area (backbone atoms only — not comparable to full-atom values): 4740 Å² total; per-residue (Å²): 132,84,51,72,66,56,53,49,52,54,50,52,51,54,52,51,53,50,55,51,52,53,51,48,52,53,52,52,50,53,49,53,52,50,50,46,60,72,73,45,92,49,63,68,62,36,53,50,49,65,50,50,53,55,27,66,74,68,71,48,74,61,52,72,47,63,46,79,51,104,88,47,74,42,80,77,48,76,50,107